Protein AF-A0A2E5FMS6-F1 (afdb_monomer)

Structure (mmCIF, N/CA/C/O backbone):
data_AF-A0A2E5FMS6-F1
#
_entry.id   AF-A0A2E5FMS6-F1
#
loop_
_atom_site.group_PDB
_atom_site.id
_atom_site.type_symbol
_atom_site.label_atom_id
_atom_site.label_alt_id
_atom_site.label_comp_id
_atom_site.label_asym_id
_atom_site.label_entity_id
_atom_site.label_seq_id
_atom_site.pdbx_PDB_ins_code
_atom_site.Cartn_x
_atom_site.Cartn_y
_atom_site.Cartn_z
_atom_site.occupancy
_atom_site.B_iso_or_equiv
_atom_site.auth_seq_id
_atom_site.auth_comp_id
_atom_site.auth_asym_id
_atom_site.auth_atom_id
_atom_site.pdbx_PDB_model_num
ATOM 1 N N . MET A 1 1 ? 21.316 1.449 12.063 1.00 34.31 1 MET A N 1
ATOM 2 C CA . MET A 1 1 ? 20.695 1.389 10.725 1.00 34.31 1 MET A CA 1
ATOM 3 C C . MET A 1 1 ? 19.560 0.379 10.784 1.00 34.31 1 MET A C 1
ATOM 5 O O . MET A 1 1 ? 19.810 -0.757 11.167 1.00 34.31 1 MET A O 1
ATOM 9 N N . GLN A 1 2 ? 18.313 0.799 10.557 1.00 39.47 2 GLN A N 1
ATOM 10 C CA . GLN A 1 2 ? 17.177 -0.127 10.504 1.00 39.47 2 GLN A CA 1
ATOM 11 C C . GLN A 1 2 ? 17.337 -1.018 9.268 1.00 39.47 2 GLN A C 1
ATOM 13 O O . GLN A 1 2 ? 17.576 -0.520 8.173 1.00 39.47 2 GLN A O 1
ATOM 18 N N . ARG A 1 3 ? 17.278 -2.336 9.479 1.00 40.59 3 ARG A N 1
ATOM 19 C CA . ARG A 1 3 ? 17.308 -3.358 8.426 1.00 40.59 3 ARG A CA 1
ATOM 20 C C . ARG A 1 3 ? 16.218 -3.021 7.395 1.00 40.59 3 ARG A C 1
ATOM 22 O O . ARG A 1 3 ? 15.114 -2.697 7.842 1.00 40.59 3 ARG A O 1
ATOM 29 N N . PRO A 1 4 ? 16.489 -3.074 6.077 1.00 50.75 4 PRO A N 1
ATOM 30 C CA . PRO A 1 4 ? 15.442 -2.866 5.084 1.00 50.75 4 PRO A CA 1
ATOM 31 C C . PRO A 1 4 ? 14.314 -3.856 5.383 1.00 50.75 4 PRO A C 1
ATOM 33 O O . PRO A 1 4 ? 14.566 -5.050 5.574 1.00 50.75 4 PRO A O 1
ATOM 36 N N . LEU A 1 5 ? 13.094 -3.341 5.553 1.00 65.62 5 LEU A N 1
ATOM 37 C CA . LEU A 1 5 ? 11.920 -4.188 5.705 1.00 65.62 5 LEU A CA 1
ATOM 38 C C . LEU A 1 5 ? 11.816 -5.033 4.432 1.00 65.62 5 LEU A C 1
ATOM 40 O O . LEU A 1 5 ? 11.671 -4.483 3.351 1.00 65.62 5 LEU A O 1
ATOM 44 N N . ASP A 1 6 ? 11.903 -6.352 4.558 1.00 87.19 6 ASP A N 1
ATOM 45 C CA . ASP A 1 6 ? 11.486 -7.279 3.506 1.00 87.19 6 ASP A CA 1
ATOM 46 C C . ASP A 1 6 ? 10.007 -7.616 3.738 1.00 87.19 6 ASP A C 1
ATOM 48 O O . ASP A 1 6 ? 9.599 -7.870 4.882 1.00 87.19 6 ASP A O 1
ATOM 52 N N . LEU A 1 7 ? 9.200 -7.653 2.674 1.00 91.50 7 LEU A N 1
ATOM 53 C CA . LEU A 1 7 ? 7.775 -7.974 2.742 1.00 91.50 7 LEU A CA 1
ATOM 54 C C . LEU A 1 7 ? 7.528 -9.319 3.440 1.00 91.50 7 LEU A C 1
ATOM 56 O O . LEU A 1 7 ? 6.555 -9.459 4.186 1.00 91.50 7 LEU A O 1
ATOM 60 N N . LYS A 1 8 ? 8.430 -10.298 3.288 1.00 93.38 8 LYS A N 1
ATOM 61 C CA . LYS A 1 8 ? 8.327 -11.585 4.005 1.00 93.38 8 LYS A CA 1
ATOM 62 C C . LYS A 1 8 ? 8.378 -11.407 5.521 1.00 93.38 8 LYS A C 1
ATOM 64 O O . LYS A 1 8 ? 7.599 -12.034 6.236 1.00 93.38 8 LYS A O 1
ATOM 69 N N . THR A 1 9 ? 9.244 -10.520 6.010 1.00 91.81 9 THR A N 1
ATOM 70 C CA . THR A 1 9 ? 9.352 -10.212 7.446 1.00 91.81 9 THR A CA 1
ATOM 71 C C . THR A 1 9 ? 8.091 -9.504 7.939 1.00 91.81 9 THR A C 1
ATOM 73 O O . THR A 1 9 ? 7.586 -9.808 9.018 1.00 91.81 9 THR A O 1
ATOM 76 N N . VAL A 1 10 ? 7.529 -8.601 7.130 1.00 94.44 10 VAL A N 1
ATOM 77 C CA . VAL A 1 10 ? 6.268 -7.918 7.454 1.00 94.44 10 VAL A CA 1
ATOM 78 C C . VAL A 1 10 ? 5.104 -8.906 7.559 1.00 94.44 10 VAL A C 1
ATOM 80 O O . VAL A 1 10 ? 4.328 -8.837 8.513 1.00 94.44 10 VAL A O 1
ATOM 83 N N . LYS A 1 11 ? 4.996 -9.860 6.623 1.00 94.94 11 LYS A N 1
ATOM 84 C CA . LYS A 1 11 ? 3.940 -10.891 6.609 1.00 94.94 11 LYS A CA 1
ATOM 85 C C . LYS A 1 11 ? 3.914 -11.716 7.910 1.00 94.94 11 LYS A C 1
ATOM 87 O O . LYS A 1 11 ? 2.829 -12.086 8.366 1.00 94.94 11 LYS A O 1
ATOM 92 N N . GLN A 1 12 ? 5.074 -11.931 8.535 1.00 95.56 12 GLN A N 1
ATOM 93 C CA . GLN A 1 12 ? 5.240 -12.708 9.772 1.00 95.56 12 GLN A CA 1
ATOM 94 C C . GLN A 1 12 ? 4.894 -11.953 11.067 1.00 95.56 12 GLN A C 1
ATOM 96 O O . GLN A 1 12 ? 4.808 -12.581 12.120 1.00 95.56 12 GLN A O 1
ATOM 101 N N . GLU A 1 13 ? 4.681 -10.634 11.036 1.00 96.31 13 GLU A N 1
ATOM 102 C CA . GLU A 1 13 ? 4.359 -9.861 12.244 1.00 96.31 13 GLU A CA 1
ATOM 103 C C . GLU A 1 13 ? 3.022 -10.326 12.868 1.00 96.31 13 GLU A C 1
ATOM 105 O O . GLU A 1 13 ? 1.984 -10.224 12.218 1.00 96.31 13 GLU A O 1
ATOM 110 N N . PRO A 1 14 ? 2.980 -10.809 14.123 1.00 96.00 14 PRO A N 1
ATOM 111 C CA . PRO A 1 14 ? 1.736 -11.305 14.718 1.00 96.00 14 PRO A CA 1
ATOM 112 C C . PRO A 1 14 ? 0.759 -10.187 15.103 1.00 96.00 14 PRO A C 1
ATOM 114 O O . PRO A 1 14 ? -0.455 -10.387 15.070 1.00 96.00 14 PRO A O 1
ATOM 117 N N . ASN A 1 15 ? 1.247 -8.998 15.472 1.00 97.50 15 ASN A N 1
ATOM 118 C CA . ASN A 1 15 ? 0.368 -7.894 15.835 1.00 97.50 15 ASN A CA 1
ATOM 119 C C . ASN A 1 15 ? -0.197 -7.235 14.572 1.00 97.50 15 ASN A C 1
ATOM 121 O O . ASN A 1 15 ? 0.511 -6.533 13.859 1.00 97.50 15 ASN A O 1
ATOM 125 N N . LEU A 1 16 ? -1.496 -7.403 14.332 1.00 97.88 16 LEU A N 1
ATOM 126 C CA . LEU A 1 16 ? -2.179 -6.918 13.129 1.00 97.88 16 LEU A CA 1
ATOM 127 C C . LEU A 1 16 ? -2.056 -5.400 12.896 1.00 97.88 16 LEU A C 1
ATOM 129 O O . LEU A 1 16 ? -1.834 -4.958 11.771 1.00 97.88 16 LEU A O 1
ATOM 133 N N . GLU A 1 17 ? -2.133 -4.580 13.947 1.00 97.31 17 GLU A N 1
ATOM 134 C CA . GLU A 1 17 ? -1.997 -3.120 13.818 1.00 97.31 17 GLU A CA 1
ATOM 135 C C . GLU A 1 17 ? -0.558 -2.713 13.486 1.00 97.31 17 GLU A C 1
ATOM 137 O O . GLU A 1 17 ? -0.324 -1.769 12.723 1.00 97.31 17 GLU A O 1
ATOM 142 N N . LYS A 1 18 ? 0.417 -3.435 14.046 1.00 97.12 18 LYS A N 1
ATOM 143 C CA . LYS A 1 18 ? 1.834 -3.259 13.732 1.00 97.12 18 LYS A CA 1
ATOM 144 C C . LYS A 1 18 ? 2.148 -3.768 12.327 1.00 97.12 18 LYS A C 1
ATOM 146 O O . LYS A 1 18 ? 2.835 -3.055 11.604 1.00 97.12 18 LYS A O 1
ATOM 151 N N . LYS A 1 19 ? 1.599 -4.917 11.920 1.00 97.94 19 LYS A N 1
ATOM 152 C CA . LYS A 1 19 ? 1.697 -5.477 10.565 1.00 97.94 19 LYS A CA 1
ATOM 153 C C . LYS A 1 19 ? 1.212 -4.464 9.540 1.00 97.94 19 LYS A C 1
ATOM 155 O O . LYS A 1 19 ? 1.953 -4.139 8.622 1.00 97.94 19 LYS A O 1
ATOM 160 N N . ALA A 1 20 ? 0.028 -3.888 9.752 1.00 98.00 20 ALA A N 1
ATOM 161 C CA . ALA A 1 20 ? -0.517 -2.878 8.852 1.00 98.00 20 ALA A CA 1
ATOM 162 C C . ALA A 1 20 ? 0.380 -1.642 8.728 1.00 98.00 20 ALA A C 1
ATOM 164 O O . ALA A 1 20 ? 0.609 -1.139 7.631 1.00 98.00 20 ALA A O 1
ATOM 165 N N . ARG A 1 21 ? 0.930 -1.168 9.850 1.00 97.62 21 ARG A N 1
ATOM 166 C CA . ARG A 1 21 ? 1.873 -0.046 9.844 1.00 97.62 21 ARG A CA 1
ATOM 167 C C . ARG A 1 21 ? 3.151 -0.378 9.068 1.00 97.62 21 ARG A C 1
ATOM 169 O O . ARG A 1 21 ? 3.557 0.417 8.230 1.00 97.62 21 ARG A O 1
ATOM 176 N N . LEU A 1 22 ? 3.770 -1.520 9.360 1.00 97.38 22 LEU A N 1
ATOM 177 C CA . LEU A 1 22 ? 5.014 -1.958 8.724 1.00 97.38 22 LEU A CA 1
ATOM 178 C C . LEU A 1 22 ? 4.830 -2.195 7.220 1.00 97.38 22 LEU A C 1
ATOM 180 O O . LEU A 1 22 ? 5.703 -1.844 6.439 1.00 97.38 22 LEU A O 1
ATOM 184 N N . ALA A 1 23 ? 3.683 -2.734 6.810 1.00 98.00 23 ALA A N 1
ATOM 185 C CA . ALA A 1 23 ? 3.368 -2.959 5.406 1.00 98.00 23 ALA A CA 1
ATOM 186 C C . ALA A 1 23 ? 3.223 -1.647 4.619 1.00 98.00 23 ALA A C 1
ATOM 188 O O . ALA A 1 23 ? 3.730 -1.541 3.509 1.00 98.00 23 ALA A O 1
ATOM 189 N N . LEU A 1 24 ? 2.618 -0.613 5.210 1.00 98.00 24 LEU A N 1
ATOM 190 C CA . LEU A 1 24 ? 2.557 0.712 4.581 1.00 98.00 24 LEU A CA 1
ATOM 191 C C . LEU A 1 24 ? 3.918 1.419 4.562 1.00 98.00 24 LEU A C 1
ATOM 193 O O . LEU A 1 24 ? 4.224 2.115 3.600 1.00 98.00 24 LEU A O 1
ATOM 197 N N . GLU A 1 25 ? 4.744 1.232 5.594 1.00 96.50 25 GLU A N 1
ATOM 198 C CA . GLU A 1 25 ? 6.126 1.734 5.605 1.00 96.50 25 GLU A CA 1
ATOM 199 C C . GLU A 1 25 ? 6.967 1.072 4.504 1.00 96.50 25 GLU A C 1
ATOM 201 O O . GLU A 1 25 ? 7.663 1.775 3.777 1.00 96.50 25 GLU A O 1
ATOM 206 N N . PHE A 1 26 ? 6.842 -0.249 4.324 1.00 96.81 26 PHE A N 1
ATOM 207 C CA . PHE A 1 26 ? 7.436 -0.964 3.193 1.00 96.81 26 PHE A CA 1
ATOM 208 C C . PHE A 1 26 ? 6.950 -0.390 1.860 1.00 96.81 26 PHE A C 1
ATOM 210 O O . PHE A 1 26 ? 7.771 -0.007 1.036 1.00 96.81 26 PHE A O 1
ATOM 217 N N . ALA A 1 27 ? 5.632 -0.249 1.685 1.00 97.50 27 ALA A N 1
ATOM 21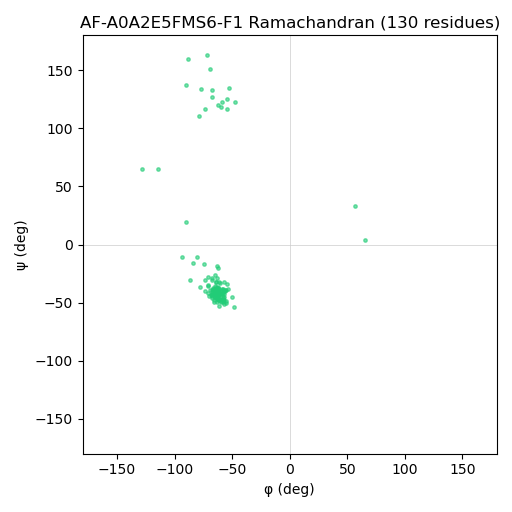8 C CA . ALA A 1 27 ? 5.051 0.236 0.438 1.00 97.50 27 ALA A CA 1
ATOM 219 C C . ALA A 1 27 ? 5.592 1.616 0.021 1.00 97.50 27 ALA A C 1
ATOM 221 O O . ALA A 1 27 ? 5.882 1.827 -1.153 1.00 97.50 27 ALA A O 1
ATOM 222 N N . HIS A 1 28 ? 5.779 2.541 0.969 1.00 96.44 28 HIS A N 1
ATOM 223 C CA . HIS A 1 28 ? 6.380 3.846 0.679 1.00 96.44 28 HIS A CA 1
ATOM 224 C C . HIS A 1 28 ? 7.833 3.731 0.190 1.00 96.44 28 HIS A C 1
ATOM 226 O O . HIS A 1 28 ? 8.179 4.357 -0.807 1.00 96.44 28 HIS A O 1
ATOM 232 N N . ILE A 1 29 ? 8.657 2.901 0.839 1.00 95.25 29 ILE A N 1
ATOM 233 C CA . ILE A 1 29 ? 10.060 2.669 0.442 1.00 95.25 29 ILE A CA 1
ATOM 234 C C . ILE A 1 29 ? 10.139 2.007 -0.944 1.00 95.25 29 ILE A C 1
ATOM 236 O O . ILE A 1 29 ? 11.027 2.313 -1.743 1.00 95.25 29 ILE A O 1
ATOM 240 N N . SER A 1 30 ? 9.198 1.112 -1.252 1.00 95.81 30 SER A N 1
ATOM 241 C CA . SER A 1 30 ? 9.133 0.436 -2.547 1.00 95.81 30 SER A CA 1
ATOM 242 C C . SER A 1 30 ? 8.879 1.402 -3.704 1.00 95.81 30 SER A C 1
ATOM 244 O O . SER A 1 30 ? 9.391 1.162 -4.790 1.00 95.81 30 SER A O 1
ATOM 246 N N . VAL A 1 31 ? 8.138 2.501 -3.510 1.00 95.50 31 VAL A N 1
ATOM 247 C CA . VAL A 1 31 ? 7.936 3.487 -4.590 1.00 95.50 31 VAL A CA 1
ATOM 248 C C . VAL A 1 31 ? 9.248 4.177 -4.959 1.00 95.50 31 VAL A C 1
ATOM 250 O O . VAL A 1 31 ? 9.541 4.313 -6.145 1.00 95.50 31 VAL A O 1
ATOM 253 N N . ASP A 1 32 ? 10.059 4.543 -3.965 1.00 93.75 32 ASP A N 1
ATOM 254 C CA . ASP A 1 32 ? 11.380 5.137 -4.201 1.00 93.75 32 ASP A CA 1
ATOM 255 C C . ASP A 1 32 ? 12.311 4.122 -4.892 1.00 93.75 32 ASP A C 1
ATOM 257 O O . ASP A 1 32 ? 12.960 4.436 -5.885 1.00 93.75 32 ASP A O 1
ATOM 261 N N . SER A 1 33 ? 12.282 2.859 -4.452 1.00 94.38 33 SER A N 1
ATOM 262 C CA . SER A 1 33 ? 13.071 1.779 -5.072 1.00 94.38 33 SER A CA 1
ATOM 263 C C . SER A 1 33 ? 12.636 1.477 -6.514 1.00 94.38 33 SER A C 1
ATOM 265 O O . SER A 1 33 ? 13.464 1.161 -7.369 1.00 94.38 33 SER A O 1
ATOM 267 N N . ALA A 1 34 ? 11.336 1.572 -6.807 1.00 95.19 34 ALA A N 1
ATOM 268 C CA . ALA A 1 34 ? 10.816 1.419 -8.159 1.00 95.19 34 ALA A CA 1
ATOM 269 C C . ALA A 1 34 ? 11.266 2.577 -9.056 1.00 95.19 34 ALA A C 1
ATOM 271 O O . ALA A 1 34 ? 11.681 2.337 -10.188 1.00 95.19 34 ALA A O 1
ATOM 272 N N . LEU A 1 35 ? 11.228 3.816 -8.549 1.00 93.38 35 LEU A N 1
ATOM 273 C CA . LEU A 1 35 ? 11.734 4.986 -9.266 1.00 93.38 35 LEU A CA 1
ATOM 274 C C . LEU A 1 35 ? 13.207 4.800 -9.650 1.00 93.38 35 LEU A C 1
ATOM 276 O O . LEU A 1 35 ? 13.548 4.988 -10.818 1.00 93.38 35 LEU A O 1
ATOM 280 N N . ASP A 1 36 ? 14.047 4.367 -8.708 1.00 94.31 36 ASP A N 1
ATOM 281 C CA . ASP A 1 36 ? 15.459 4.076 -8.972 1.00 94.31 36 ASP A CA 1
ATOM 282 C C . ASP A 1 36 ? 15.615 3.000 -10.059 1.00 94.31 36 ASP A C 1
ATOM 284 O O . ASP A 1 36 ? 16.438 3.136 -10.965 1.00 94.31 36 ASP A O 1
ATOM 288 N N . ALA A 1 37 ? 14.809 1.936 -10.026 1.00 94.94 37 ALA A N 1
ATOM 289 C CA . ALA A 1 37 ? 14.857 0.886 -11.043 1.00 94.94 37 ALA A CA 1
ATOM 290 C C . ALA A 1 37 ? 14.512 1.411 -12.450 1.00 94.94 37 ALA A C 1
ATOM 292 O O . ALA A 1 37 ? 15.234 1.110 -13.404 1.00 94.94 37 ALA A O 1
ATOM 293 N N . TYR A 1 38 ? 13.471 2.240 -12.580 1.00 92.81 38 TYR A N 1
ATOM 294 C CA . TYR A 1 38 ? 13.117 2.872 -13.857 1.00 92.81 38 TYR A CA 1
ATOM 295 C C . TYR A 1 38 ? 14.215 3.823 -14.354 1.00 92.81 38 TYR A C 1
ATOM 297 O O . TYR A 1 38 ? 14.574 3.783 -15.529 1.00 92.81 38 TYR A O 1
ATOM 305 N N . GLN A 1 39 ? 14.818 4.623 -13.467 1.00 92.12 39 GLN A N 1
ATOM 306 C CA . GLN A 1 39 ? 15.926 5.522 -13.824 1.00 92.12 39 GLN A CA 1
ATOM 307 C C . GLN A 1 39 ? 17.177 4.773 -14.304 1.00 92.12 39 GLN A C 1
ATOM 309 O O . GLN A 1 39 ? 17.930 5.287 -15.130 1.00 92.12 39 GLN A O 1
ATOM 314 N N . ASN A 1 40 ? 17.382 3.544 -13.831 1.00 93.62 40 ASN A N 1
ATOM 315 C CA . ASN A 1 40 ? 18.494 2.682 -14.226 1.00 93.62 40 ASN A CA 1
ATOM 316 C C . ASN A 1 40 ? 18.180 1.786 -15.443 1.00 93.62 40 ASN A C 1
ATOM 318 O O . ASN A 1 40 ? 18.878 0.797 -15.658 1.00 93.62 40 ASN A O 1
ATOM 322 N N . ASN A 1 41 ? 17.157 2.117 -16.245 1.00 92.50 41 ASN A N 1
ATOM 323 C CA . ASN A 1 41 ? 16.705 1.339 -17.410 1.00 92.50 41 ASN A CA 1
ATOM 324 C C . ASN A 1 41 ? 16.335 -0.123 -17.082 1.00 92.50 41 ASN A C 1
ATOM 326 O O . ASN A 1 41 ? 16.499 -1.009 -17.920 1.00 92.50 41 ASN A O 1
ATOM 330 N N . ASN A 1 42 ? 15.806 -0.377 -15.879 1.00 94.31 42 ASN A N 1
ATOM 331 C CA . ASN A 1 42 ? 15.338 -1.696 -15.441 1.00 94.31 42 ASN A CA 1
ATOM 332 C C . ASN A 1 42 ? 13.812 -1.705 -15.207 1.00 94.31 42 ASN A C 1
ATOM 334 O O . ASN A 1 42 ? 13.365 -1.895 -14.068 1.00 94.31 42 ASN A O 1
ATOM 338 N N . PRO A 1 43 ? 12.984 -1.504 -16.250 1.00 91.81 43 PRO A N 1
ATOM 339 C CA . PRO A 1 43 ? 11.540 -1.335 -16.089 1.00 91.81 43 PRO A CA 1
ATOM 340 C C . PRO A 1 43 ? 10.835 -2.579 -15.536 1.00 91.81 43 PRO A C 1
ATOM 342 O O . PRO A 1 43 ? 9.896 -2.445 -14.756 1.00 91.81 43 PRO A O 1
ATOM 345 N N . GLN A 1 44 ? 11.315 -3.784 -15.856 1.00 93.19 44 GLN A N 1
ATOM 346 C CA . GLN A 1 44 ? 10.772 -5.040 -15.324 1.00 93.19 44 GLN A CA 1
ATOM 347 C C . GLN A 1 44 ? 10.991 -5.149 -13.810 1.00 93.19 44 GLN A C 1
ATOM 349 O O . GLN A 1 44 ? 10.114 -5.608 -13.079 1.00 93.19 44 GLN A O 1
ATOM 354 N N . THR A 1 45 ? 12.150 -4.694 -13.327 1.00 95.00 45 THR A N 1
ATOM 355 C CA . THR A 1 45 ? 12.446 -4.628 -11.891 1.00 95.00 45 THR A CA 1
ATOM 356 C C . THR A 1 45 ? 11.558 -3.592 -11.210 1.00 95.00 45 THR A C 1
ATOM 358 O O . THR A 1 45 ? 10.986 -3.881 -10.162 1.00 95.00 45 THR A O 1
ATOM 361 N N . GLY A 1 46 ? 11.397 -2.409 -11.816 1.00 95.00 46 GLY A N 1
ATOM 362 C CA . GLY A 1 46 ? 10.501 -1.368 -11.307 1.00 95.00 46 GLY A CA 1
ATOM 363 C C . GLY A 1 46 ? 9.058 -1.856 -11.185 1.00 95.00 46 GLY A C 1
ATOM 364 O O . GLY A 1 46 ? 8.435 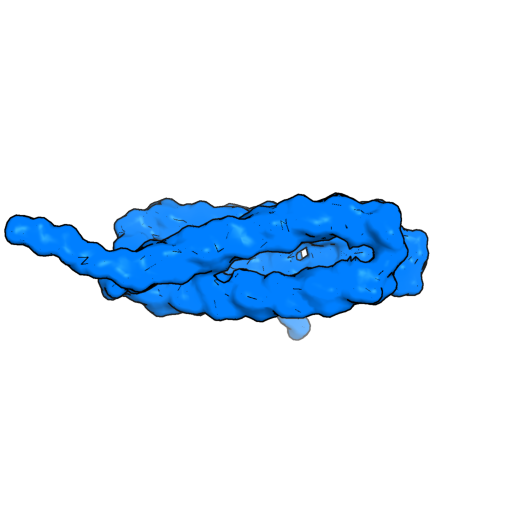-1.691 -10.137 1.00 95.00 46 GLY A O 1
ATOM 365 N N . GLU A 1 47 ? 8.553 -2.541 -12.211 1.00 95.06 47 GLU A N 1
ATOM 366 C CA . GLU A 1 47 ? 7.217 -3.138 -12.197 1.00 95.06 47 GLU A CA 1
ATOM 367 C C . GLU A 1 47 ? 7.078 -4.203 -11.100 1.00 95.06 47 GLU A C 1
ATOM 369 O O . GLU A 1 47 ? 6.125 -4.154 -10.322 1.00 95.06 47 GLU A O 1
ATOM 374 N N . GLY A 1 48 ? 8.048 -5.116 -10.970 1.00 95.81 48 GLY A N 1
ATOM 375 C CA . GLY A 1 48 ? 8.050 -6.134 -9.913 1.00 95.81 48 GLY A CA 1
ATOM 376 C C . GLY A 1 48 ? 8.017 -5.535 -8.503 1.00 95.81 48 GLY A C 1
ATOM 377 O O . GLY A 1 48 ? 7.241 -5.979 -7.656 1.00 95.81 48 GLY A O 1
ATOM 378 N N . ILE A 1 49 ? 8.783 -4.466 -8.264 1.00 96.56 49 ILE A N 1
ATOM 379 C CA . ILE A 1 49 ? 8.772 -3.740 -6.985 1.00 96.56 49 ILE A CA 1
ATOM 380 C C . ILE A 1 49 ? 7.399 -3.105 -6.723 1.00 96.56 49 ILE A C 1
ATOM 382 O O . ILE A 1 49 ? 6.902 -3.145 -5.596 1.00 96.56 49 ILE A O 1
ATOM 386 N N . LEU A 1 50 ? 6.755 -2.532 -7.745 1.00 96.81 50 LEU A N 1
ATOM 387 C CA . LEU A 1 50 ? 5.418 -1.950 -7.603 1.00 96.81 50 LEU A CA 1
ATOM 388 C C . LEU A 1 50 ? 4.337 -3.009 -7.337 1.00 96.81 50 LEU A C 1
ATOM 390 O O . LEU A 1 50 ? 3.362 -2.720 -6.638 1.00 96.81 50 LEU A O 1
ATOM 394 N N . VAL A 1 51 ? 4.508 -4.233 -7.840 1.00 97.19 51 VAL A N 1
ATOM 395 C CA . VAL A 1 51 ? 3.639 -5.368 -7.495 1.00 97.19 51 VAL A CA 1
ATOM 396 C C . VAL A 1 51 ? 3.796 -5.736 -6.017 1.00 97.19 51 VAL A C 1
ATOM 398 O O . VAL A 1 51 ? 2.793 -5.826 -5.309 1.00 97.19 51 VAL A O 1
ATOM 401 N N . GLU A 1 52 ? 5.024 -5.858 -5.508 1.00 96.69 52 GLU A N 1
ATOM 402 C CA . GLU A 1 52 ? 5.257 -6.116 -4.076 1.00 96.69 52 GLU A CA 1
ATOM 403 C C . GLU A 1 52 ? 4.740 -4.978 -3.183 1.00 96.69 52 GLU A C 1
ATOM 405 O O . GLU A 1 52 ? 4.184 -5.212 -2.106 1.00 96.69 52 GLU A O 1
ATOM 410 N N . MET A 1 53 ? 4.877 -3.732 -3.638 1.00 97.75 53 MET A N 1
ATOM 411 C CA . MET A 1 53 ? 4.300 -2.563 -2.977 1.00 97.75 53 MET A CA 1
ATOM 412 C C . MET A 1 53 ? 2.780 -2.703 -2.850 1.00 97.75 53 MET A C 1
ATOM 414 O O . MET A 1 53 ? 2.228 -2.500 -1.765 1.00 97.75 53 MET A O 1
ATOM 418 N N . LEU A 1 54 ? 2.103 -3.098 -3.933 1.00 98.44 54 LEU A N 1
ATOM 419 C CA . LEU A 1 54 ? 0.662 -3.318 -3.919 1.00 98.44 54 LEU A CA 1
ATOM 420 C C . LEU A 1 54 ? 0.271 -4.441 -2.950 1.00 98.44 54 LEU A C 1
ATOM 422 O O . LEU A 1 54 ? -0.658 -4.258 -2.159 1.00 98.44 54 LEU A O 1
ATOM 426 N N . GLU A 1 55 ? 0.999 -5.561 -2.952 1.00 98.25 55 GLU A N 1
ATOM 427 C CA . GLU A 1 55 ? 0.784 -6.646 -1.987 1.00 98.25 55 GLU A CA 1
ATOM 428 C C . GLU A 1 55 ? 0.879 -6.150 -0.539 1.00 98.25 55 GLU A C 1
ATOM 430 O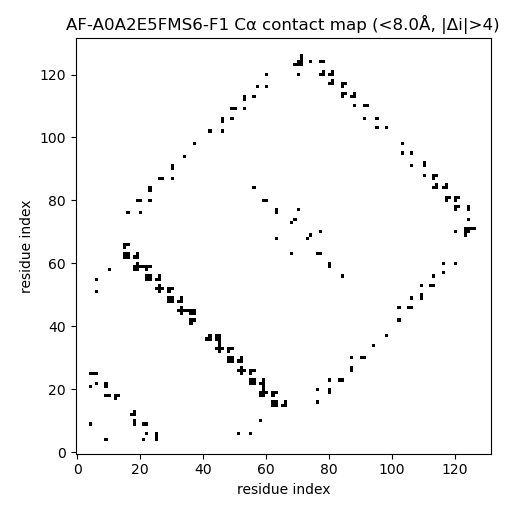 O . GLU A 1 55 ? 0.105 -6.570 0.324 1.00 98.25 55 GLU A O 1
ATOM 435 N N . ALA A 1 56 ? 1.811 -5.242 -0.250 1.00 98.31 56 ALA A N 1
ATOM 436 C CA . ALA A 1 56 ? 1.965 -4.670 1.079 1.00 98.31 56 ALA A CA 1
ATOM 437 C C . ALA A 1 56 ? 0.790 -3.751 1.459 1.00 98.31 56 ALA A C 1
ATOM 439 O O . ALA A 1 56 ? 0.301 -3.801 2.591 1.00 98.31 56 ALA A O 1
ATOM 440 N N . VAL A 1 57 ? 0.274 -2.953 0.521 1.00 98.69 57 VAL A N 1
ATOM 441 C CA . VAL A 1 57 ? -0.935 -2.142 0.752 1.00 98.69 57 VAL A CA 1
ATOM 442 C C . VAL A 1 57 ? -2.147 -3.037 1.037 1.00 98.69 57 VAL A C 1
ATOM 444 O O . VAL A 1 57 ? -2.904 -2.777 1.979 1.00 98.69 57 VAL A O 1
ATOM 447 N N . GLU A 1 58 ? -2.318 -4.120 0.277 1.00 98.62 58 GLU A N 1
ATOM 448 C CA . GLU A 1 58 ? -3.387 -5.096 0.506 1.00 98.62 58 GLU A CA 1
ATOM 449 C C . GLU A 1 58 ? -3.235 -5.813 1.850 1.00 98.62 58 GLU A C 1
ATOM 451 O O . GLU A 1 58 ? -4.207 -5.925 2.602 1.00 98.62 58 GLU A O 1
ATOM 456 N N . LEU A 1 59 ? -2.012 -6.222 2.200 1.00 98.56 59 LEU A N 1
ATOM 457 C CA . LEU A 1 59 ? -1.687 -6.803 3.500 1.00 98.56 59 LEU A CA 1
ATOM 458 C C . LEU A 1 59 ? -2.067 -5.856 4.640 1.00 98.56 59 LEU A C 1
ATOM 460 O O . LEU 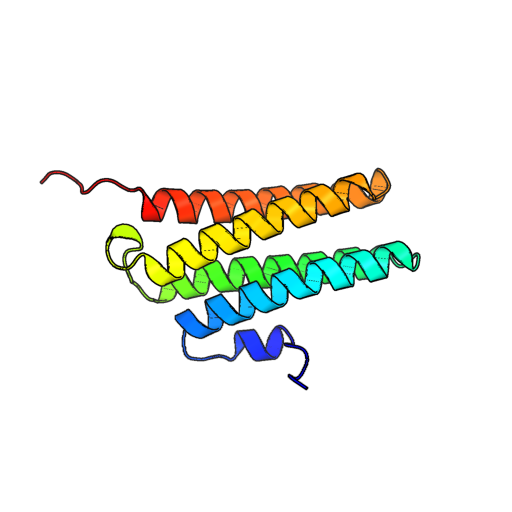A 1 59 ? -2.634 -6.297 5.640 1.00 98.56 59 LEU A O 1
ATOM 464 N N . ALA A 1 60 ? -1.787 -4.560 4.496 1.00 98.50 60 ALA A N 1
ATOM 465 C CA . ALA A 1 60 ? -2.125 -3.577 5.512 1.00 98.50 60 ALA A CA 1
ATOM 466 C C . ALA A 1 60 ? -3.633 -3.444 5.715 1.00 98.50 60 ALA A C 1
ATOM 468 O O . ALA A 1 60 ? -4.115 -3.438 6.850 1.00 98.50 60 ALA A O 1
ATOM 469 N N . HIS A 1 61 ? -4.378 -3.356 4.616 1.00 98.50 61 HIS A N 1
ATOM 470 C CA . HIS A 1 61 ? -5.829 -3.270 4.656 1.00 98.50 61 HIS A CA 1
ATOM 471 C C . HIS A 1 61 ? -6.448 -4.530 5.278 1.00 98.50 61 HIS A C 1
ATOM 473 O O . HIS A 1 61 ? -7.259 -4.420 6.199 1.00 98.50 61 HIS A O 1
ATOM 479 N N . ASN A 1 62 ? -6.014 -5.717 4.851 1.00 98.38 62 ASN A N 1
ATOM 480 C CA . ASN A 1 62 ? -6.519 -6.988 5.370 1.00 98.38 62 ASN A CA 1
ATOM 481 C C . ASN A 1 62 ? -6.191 -7.166 6.856 1.00 98.38 62 ASN A C 1
ATOM 483 O O . ASN A 1 62 ? -7.085 -7.482 7.636 1.00 98.38 62 ASN A O 1
ATOM 487 N N . ALA A 1 63 ? -4.965 -6.845 7.281 1.00 98.12 63 ALA A N 1
ATOM 488 C CA . ALA A 1 63 ? -4.582 -6.907 8.689 1.00 98.12 63 ALA A CA 1
ATOM 489 C C . ALA A 1 63 ? -5.475 -6.015 9.568 1.00 98.12 63 ALA A C 1
ATOM 491 O O . ALA A 1 63 ? -5.851 -6.412 10.668 1.00 98.12 63 ALA A O 1
ATOM 492 N N . LEU A 1 64 ? -5.863 -4.827 9.086 1.00 98.00 64 LEU A N 1
ATOM 493 C CA . LEU A 1 64 ? -6.796 -3.959 9.808 1.00 98.00 64 LEU A CA 1
ATOM 494 C C . LEU A 1 64 ? -8.205 -4.550 9.894 1.00 98.00 64 LEU A C 1
ATOM 496 O O . LEU A 1 64 ? -8.820 -4.465 10.957 1.00 98.00 64 LEU A O 1
ATOM 500 N N . LEU A 1 65 ? -8.709 -5.165 8.823 1.00 96.69 65 LEU A N 1
ATOM 501 C CA . LEU A 1 65 ? -10.006 -5.848 8.840 1.00 96.69 65 LEU A CA 1
ATOM 502 C C . LEU A 1 65 ? -10.006 -7.043 9.803 1.00 96.69 65 LEU A C 1
ATOM 504 O O . LEU A 1 65 ? -10.937 -7.194 10.595 1.00 96.69 65 LEU A O 1
ATOM 508 N N . GLU A 1 66 ? -8.932 -7.831 9.804 1.00 97.69 66 GLU A N 1
ATOM 509 C CA . GLU A 1 66 ? -8.743 -8.989 10.686 1.00 97.69 66 GLU A CA 1
ATOM 510 C C . GLU A 1 66 ? -8.706 -8.615 12.174 1.00 97.69 66 GLU A C 1
ATOM 512 O O . GLU A 1 66 ? -8.988 -9.455 13.025 1.00 97.69 66 GLU A O 1
ATOM 517 N N . THR A 1 67 ? -8.438 -7.348 12.525 1.00 96.50 67 THR A N 1
ATOM 518 C CA . THR A 1 67 ? -8.546 -6.908 13.928 1.00 96.50 67 THR A CA 1
ATOM 519 C C . THR A 1 67 ? -9.969 -7.012 14.483 1.00 96.50 67 THR A C 1
ATOM 521 O O . THR A 1 67 ? -10.152 -6.916 15.699 1.00 96.50 67 THR A O 1
ATOM 524 N N . GLY A 1 68 ? -10.986 -7.094 13.615 1.00 94.56 68 GLY A N 1
ATOM 525 C CA . GLY A 1 68 ? -12.402 -7.032 13.986 1.00 94.56 68 GLY A CA 1
ATOM 526 C C . GLY A 1 68 ? -12.836 -5.676 14.558 1.00 94.56 68 GLY A C 1
ATOM 527 O O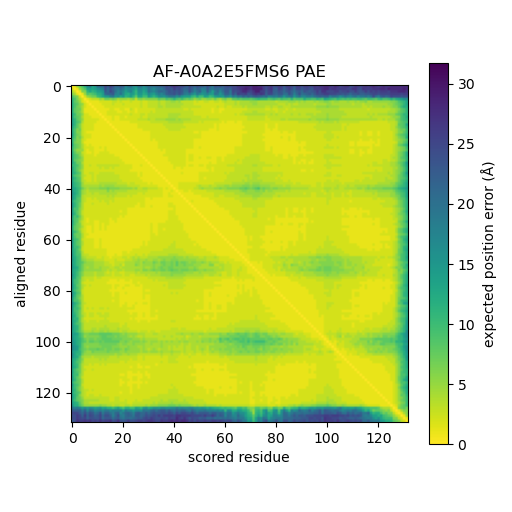 . GLY A 1 68 ? -13.977 -5.514 14.998 1.00 94.56 68 GLY A O 1
ATOM 528 N N . LYS A 1 69 ? -11.945 -4.675 14.585 1.00 93.62 69 LYS A N 1
ATOM 529 C CA . LYS A 1 69 ? -12.247 -3.344 15.114 1.00 93.62 69 LYS A CA 1
ATOM 530 C C . LYS A 1 69 ? -13.063 -2.560 14.094 1.00 93.62 69 LYS A C 1
ATOM 532 O O . LYS A 1 69 ? -12.707 -2.452 12.927 1.00 93.62 69 LYS A O 1
ATOM 537 N N . LEU A 1 70 ? -14.128 -1.918 14.564 1.00 91.56 70 LEU A N 1
ATOM 538 C CA . LEU A 1 70 ? -14.895 -0.984 13.743 1.00 91.56 70 LEU A C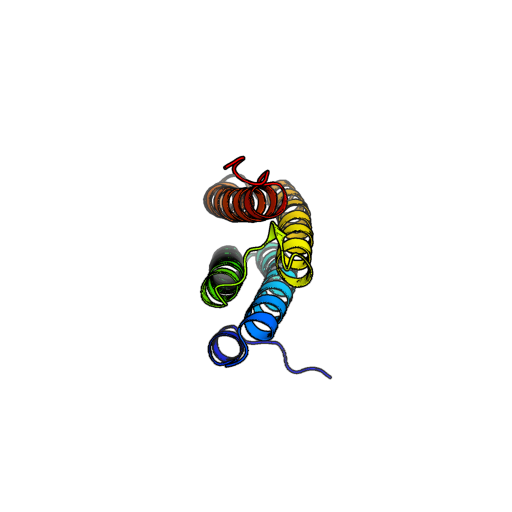A 1
ATOM 539 C C . LEU A 1 70 ? -14.101 0.313 13.559 1.00 91.56 70 LEU A C 1
ATOM 541 O O . LEU A 1 70 ? -13.886 1.037 14.539 1.00 91.56 70 LEU A O 1
ATOM 545 N N . ALA A 1 71 ? -13.723 0.629 12.318 1.00 93.00 71 ALA A N 1
ATOM 546 C CA . ALA A 1 71 ? -12.932 1.811 11.964 1.00 93.00 71 ALA A CA 1
ATOM 547 C C . ALA A 1 71 ? -13.513 3.102 12.557 1.00 93.00 71 ALA A C 1
ATOM 549 O O . ALA A 1 71 ? -12.805 3.859 13.211 1.00 93.00 71 ALA A O 1
ATOM 550 N N . ARG A 1 72 ? -14.830 3.297 12.464 1.00 91.25 72 ARG A N 1
ATOM 551 C CA . ARG A 1 72 ? -15.534 4.428 13.083 1.00 91.25 72 ARG A CA 1
ATOM 552 C C . ARG A 1 72 ? -15.320 4.543 14.606 1.00 91.25 72 ARG A C 1
ATOM 554 O O . ARG A 1 72 ? -15.216 5.647 15.130 1.00 91.25 72 ARG A O 1
ATOM 561 N N . ARG A 1 73 ? -15.289 3.425 15.346 1.00 92.25 73 ARG A N 1
ATOM 562 C CA . ARG A 1 73 ? -15.137 3.423 16.821 1.00 92.25 73 ARG A CA 1
ATOM 563 C C . ARG A 1 73 ? -13.676 3.457 17.266 1.00 92.25 73 ARG A C 1
ATOM 565 O O . ARG A 1 73 ? -13.375 3.972 18.340 1.00 92.25 73 ARG A O 1
ATOM 572 N N . ARG A 1 74 ? -12.771 2.880 16.472 1.00 93.50 74 ARG A N 1
ATOM 573 C CA . ARG A 1 74 ? -11.327 2.803 16.741 1.00 93.50 74 ARG A CA 1
ATOM 574 C C . ARG A 1 74 ? -10.537 3.321 15.526 1.00 93.50 74 ARG A C 1
ATOM 576 O O . ARG A 1 74 ? -9.794 2.560 14.911 1.00 93.50 74 ARG A O 1
ATOM 583 N N . PRO A 1 75 ? -10.652 4.618 15.184 1.00 94.19 75 PRO A N 1
ATOM 584 C CA . PRO A 1 75 ? -10.194 5.131 13.894 1.00 94.19 75 PRO A CA 1
ATOM 585 C C . PRO A 1 75 ? -8.684 5.266 13.772 1.00 94.19 75 PRO A C 1
ATOM 587 O O . PRO A 1 75 ? -8.198 5.382 12.660 1.00 94.19 75 PRO A O 1
ATOM 590 N N . LYS A 1 76 ? -7.921 5.256 14.871 1.00 96.62 76 LYS A N 1
ATOM 591 C CA . LYS A 1 76 ? -6.487 5.597 14.869 1.00 96.62 76 LYS A CA 1
ATOM 592 C C . LYS A 1 76 ? -5.688 4.887 13.765 1.00 96.62 76 LYS A C 1
ATOM 594 O O . LYS A 1 76 ? -5.002 5.549 12.990 1.00 96.62 76 LYS A O 1
ATOM 599 N N . HIS A 1 77 ? -5.777 3.560 13.691 1.00 97.44 77 HIS A N 1
ATOM 600 C CA . HIS A 1 77 ? -4.993 2.769 12.737 1.00 97.44 77 HIS A CA 1
ATOM 601 C C . HIS A 1 77 ? -5.573 2.817 11.317 1.00 97.44 77 HIS A C 1
ATOM 603 O O . HIS A 1 77 ? -4.815 2.954 10.363 1.00 97.44 77 HIS A O 1
ATOM 609 N N . PHE A 1 78 ? -6.902 2.832 11.183 1.00 97.94 78 PHE A N 1
ATOM 610 C CA . PHE A 1 78 ? -7.587 2.989 9.895 1.00 97.94 78 PHE A CA 1
ATOM 611 C C . PHE A 1 78 ? -7.327 4.356 9.262 1.00 97.94 78 PHE A C 1
ATOM 613 O O . PHE A 1 78 ? -6.993 4.441 8.087 1.00 97.94 78 PHE A O 1
ATOM 620 N N . LYS A 1 79 ? -7.414 5.434 10.046 1.00 97.69 79 LYS A N 1
ATOM 621 C CA . LYS A 1 79 ? -7.142 6.800 9.594 1.00 97.69 79 LYS A CA 1
ATOM 622 C C . LYS A 1 79 ? -5.677 6.982 9.234 1.00 97.69 79 LYS A C 1
ATOM 624 O O . LYS A 1 79 ? -5.377 7.633 8.242 1.00 97.69 79 LYS A O 1
ATOM 629 N N . ARG A 1 80 ? -4.759 6.376 9.996 1.00 98.00 80 ARG A N 1
ATOM 630 C CA . ARG A 1 80 ? -3.346 6.344 9.607 1.00 98.00 80 ARG A CA 1
ATOM 631 C C . ARG A 1 80 ? -3.171 5.641 8.261 1.00 98.00 80 ARG A C 1
ATOM 633 O O . ARG A 1 80 ? -2.496 6.194 7.404 1.00 98.00 80 ARG A O 1
ATOM 640 N N . ALA A 1 81 ? -3.789 4.478 8.061 1.00 98.19 81 ALA A N 1
ATOM 641 C CA . ALA A 1 81 ? -3.714 3.762 6.790 1.00 98.19 81 ALA A CA 1
ATOM 642 C C . ALA A 1 81 ? -4.319 4.550 5.620 1.00 98.19 81 ALA A C 1
ATOM 644 O O . ALA A 1 81 ? -3.723 4.596 4.549 1.00 98.19 81 ALA A O 1
ATOM 645 N N . GLU A 1 82 ? -5.445 5.233 5.830 1.00 98.44 82 GLU A N 1
ATOM 646 C CA . GLU A 1 82 ? -6.050 6.123 4.833 1.00 98.44 82 GLU A CA 1
ATOM 647 C C . GLU A 1 82 ? -5.083 7.253 4.445 1.00 98.44 82 GLU A C 1
ATOM 649 O O . GLU A 1 82 ? -4.789 7.441 3.271 1.00 98.44 82 GLU A O 1
ATOM 654 N N . ILE A 1 83 ? -4.478 7.939 5.417 1.00 98.50 83 ILE A N 1
ATOM 655 C CA . ILE A 1 83 ? -3.510 9.010 5.130 1.00 98.50 83 ILE A CA 1
ATOM 656 C C . ILE A 1 83 ? -2.284 8.481 4.369 1.00 98.50 83 ILE A C 1
ATOM 658 O O . ILE A 1 83 ? -1.806 9.136 3.446 1.00 98.50 83 ILE A O 1
ATOM 662 N N . GLN A 1 84 ? -1.747 7.321 4.758 1.00 98.25 84 GLN A N 1
ATOM 663 C CA . GLN A 1 84 ? -0.574 6.732 4.098 1.00 98.25 84 GLN A CA 1
ATOM 664 C C . GLN A 1 84 ? -0.896 6.288 2.666 1.00 98.25 84 GLN A C 1
ATOM 666 O O . GLN A 1 84 ? -0.172 6.643 1.746 1.00 98.25 84 GLN A O 1
ATOM 671 N N . THR A 1 85 ? -2.022 5.601 2.452 1.00 98.19 85 THR A N 1
ATOM 672 C CA . THR A 1 85 ? -2.458 5.188 1.105 1.00 98.19 85 THR A CA 1
ATOM 673 C C .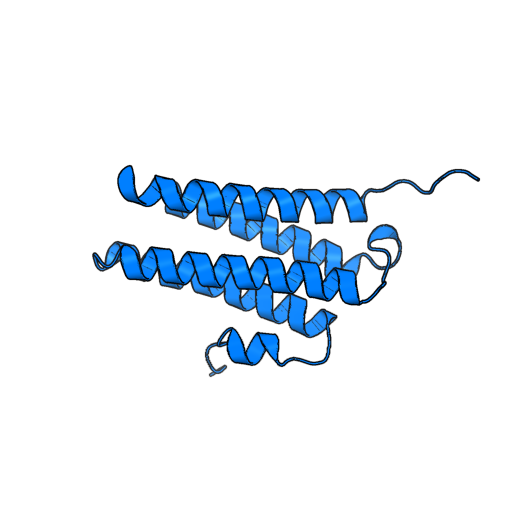 THR A 1 85 ? -2.727 6.384 0.193 1.00 98.19 85 THR A C 1
ATOM 675 O O . THR A 1 85 ? -2.350 6.344 -0.974 1.00 98.19 85 THR A O 1
ATOM 678 N N . ARG A 1 86 ? -3.273 7.489 0.718 1.00 98.44 86 ARG A N 1
ATOM 679 C CA . ARG A 1 86 ? -3.412 8.740 -0.039 1.00 98.44 86 ARG A CA 1
ATOM 680 C C . ARG A 1 86 ? -2.060 9.321 -0.463 1.00 98.44 86 ARG A C 1
ATOM 682 O O . ARG A 1 86 ? -1.898 9.691 -1.618 1.00 98.44 86 ARG A O 1
ATOM 689 N N . ARG A 1 87 ? -1.081 9.377 0.446 1.00 98.25 87 ARG A N 1
ATOM 690 C CA . ARG A 1 87 ? 0.284 9.831 0.112 1.00 98.25 87 ARG A CA 1
ATOM 691 C C . ARG A 1 87 ? 0.942 8.930 -0.932 1.00 98.25 87 ARG A C 1
ATOM 693 O O . ARG A 1 87 ? 1.609 9.420 -1.831 1.00 98.25 87 ARG A O 1
ATOM 700 N N . LEU A 1 88 ? 0.716 7.622 -0.834 1.00 97.69 88 LEU A N 1
ATOM 701 C CA . LEU A 1 88 ? 1.167 6.641 -1.821 1.00 97.69 88 LEU A CA 1
ATOM 702 C C . LEU A 1 88 ? 0.588 6.932 -3.209 1.00 97.69 88 LEU A C 1
ATOM 704 O O . LEU A 1 88 ? 1.325 6.901 -4.186 1.00 97.69 88 LEU A O 1
ATOM 708 N N . LEU A 1 89 ? -0.698 7.280 -3.306 1.00 98.31 89 LEU A N 1
ATOM 709 C CA . LEU A 1 89 ? -1.313 7.683 -4.577 1.00 98.31 89 LEU A CA 1
ATOM 710 C C . LEU A 1 89 ? -0.651 8.927 -5.175 1.00 98.31 89 LEU A C 1
ATOM 712 O O . LEU A 1 89 ? -0.400 8.952 -6.375 1.00 98.31 89 LEU A O 1
ATOM 716 N N . GLU A 1 90 ? -0.328 9.927 -4.352 1.00 97.69 90 GLU A N 1
ATOM 717 C CA . GLU A 1 90 ? 0.384 11.134 -4.798 1.00 97.69 90 GLU A CA 1
ATOM 718 C C . GLU A 1 90 ? 1.784 10.791 -5.348 1.00 97.69 90 GLU A C 1
ATOM 720 O O . GLU A 1 90 ? 2.191 11.311 -6.390 1.00 97.69 90 GLU A O 1
ATOM 725 N N . GLN A 1 91 ? 2.504 9.866 -4.701 1.00 96.62 91 GLN A N 1
ATOM 726 C CA . GLN A 1 91 ? 3.808 9.392 -5.176 1.00 96.62 91 GLN A CA 1
ATOM 727 C C . GLN A 1 91 ? 3.696 8.573 -6.471 1.00 96.62 91 GLN A C 1
ATOM 729 O O . GLN A 1 91 ? 4.478 8.788 -7.395 1.00 96.62 91 GLN A O 1
ATOM 734 N N . LEU A 1 92 ? 2.714 7.673 -6.573 1.00 97.00 92 LEU A N 1
ATOM 735 C CA . LEU A 1 92 ? 2.492 6.848 -7.766 1.00 97.00 92 LEU A CA 1
ATOM 736 C C . LEU A 1 92 ? 2.052 7.681 -8.974 1.00 97.00 92 LEU A C 1
ATOM 738 O O . LEU A 1 92 ? 2.476 7.409 -10.096 1.00 97.00 92 LEU A O 1
ATOM 742 N N . ASP A 1 93 ? 1.236 8.713 -8.759 1.00 95.44 93 ASP A N 1
ATOM 743 C CA . ASP A 1 93 ? 0.868 9.676 -9.799 1.00 95.44 93 ASP A CA 1
ATOM 744 C C . ASP A 1 93 ? 2.096 10.463 -10.286 1.00 95.44 93 ASP A C 1
ATOM 746 O O . ASP A 1 93 ? 2.306 10.624 -11.490 1.00 95.44 93 ASP A O 1
ATOM 750 N N . SER A 1 94 ? 2.967 10.879 -9.359 1.00 94.75 94 SER A N 1
ATOM 751 C CA . SER A 1 94 ? 4.245 11.511 -9.699 1.00 94.75 94 SER A CA 1
ATOM 752 C C . SER A 1 94 ? 5.151 10.588 -10.518 1.00 94.75 94 SER A C 1
ATOM 754 O O . SER A 1 94 ? 5.646 10.999 -11.567 1.00 94.75 94 SER A O 1
ATOM 756 N N . LEU A 1 95 ? 5.308 9.329 -10.095 1.00 94.31 95 LEU A N 1
ATOM 757 C CA . LEU A 1 95 ? 6.065 8.315 -10.830 1.00 94.31 95 LEU A CA 1
ATOM 758 C C . LEU A 1 95 ? 5.496 8.126 -12.242 1.00 94.31 95 LEU A C 1
ATOM 760 O O . LEU A 1 95 ? 6.232 8.239 -13.215 1.00 94.31 95 LEU A O 1
ATOM 764 N N . SER A 1 96 ? 4.180 7.938 -12.366 1.00 93.94 96 SER A N 1
ATOM 765 C CA . SER A 1 96 ? 3.488 7.741 -13.648 1.00 93.94 96 SER A CA 1
ATOM 766 C C . SER A 1 96 ? 3.773 8.849 -14.663 1.00 93.94 96 SER A C 1
ATOM 768 O O . SER A 1 96 ? 3.961 8.574 -15.848 1.00 93.94 96 SER A O 1
ATOM 770 N N . ARG A 1 97 ? 3.863 10.109 -14.215 1.00 92.12 97 ARG A N 1
ATOM 771 C CA . ARG A 1 97 ? 4.192 11.242 -15.094 1.00 92.12 97 ARG A CA 1
ATOM 772 C C . ARG A 1 97 ? 5.603 11.176 -15.681 1.00 92.12 97 ARG A C 1
ATOM 774 O O . ARG A 1 97 ? 5.802 11.721 -16.765 1.00 92.12 97 ARG A O 1
ATOM 781 N N . ASN A 1 98 ? 6.532 10.502 -15.007 1.00 88.06 98 ASN A N 1
ATOM 782 C CA . ASN A 1 98 ? 7.938 10.397 -15.403 1.00 88.06 98 ASN A CA 1
ATOM 783 C C . ASN A 1 98 ? 8.247 9.153 -16.253 1.00 88.06 98 ASN A C 1
ATOM 785 O O . ASN A 1 98 ? 9.331 9.070 -16.818 1.00 88.06 98 ASN A O 1
ATOM 789 N N . LEU A 1 99 ? 7.308 8.208 -16.358 1.00 89.38 99 LEU A N 1
ATOM 790 C CA . LEU A 1 99 ? 7.474 6.971 -17.128 1.00 89.38 99 LEU A CA 1
ATOM 791 C C . LEU A 1 99 ? 7.064 7.125 -18.597 1.00 89.38 99 LEU A C 1
ATOM 793 O O . LEU A 1 99 ? 6.261 8.004 -18.938 1.00 89.38 99 LEU A O 1
ATOM 797 N N . TYR A 1 100 ? 7.545 6.232 -19.461 1.00 88.12 100 TYR A N 1
ATOM 798 C CA . TYR A 1 100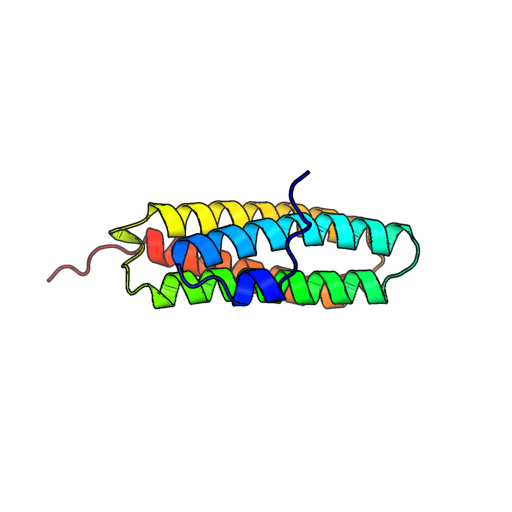 ? 7.079 6.107 -20.845 1.00 88.12 100 TYR A CA 1
ATOM 799 C C . TYR A 1 100 ? 5.670 5.498 -20.918 1.00 88.12 100 TYR A C 1
ATOM 801 O O . TYR A 1 100 ? 5.163 4.912 -19.963 1.00 88.12 100 TYR A O 1
ATOM 809 N N . LEU A 1 101 ? 4.992 5.638 -22.064 1.00 85.12 101 LEU A N 1
ATOM 810 C CA . LEU A 1 101 ? 3.601 5.188 -22.221 1.00 85.12 101 LEU A CA 1
ATOM 811 C C . LEU A 1 101 ? 3.415 3.687 -21.930 1.00 85.12 101 LEU A C 1
ATOM 813 O O . LEU A 1 101 ? 2.420 3.299 -21.315 1.00 85.12 101 LEU A O 1
ATOM 817 N N . GLU A 1 102 ? 4.372 2.866 -22.355 1.00 87.44 102 GLU A N 1
ATOM 818 C CA . GLU A 1 102 ? 4.355 1.411 -22.181 1.00 87.44 102 GLU A CA 1
ATOM 819 C C . GLU A 1 102 ? 4.422 1.031 -20.693 1.00 87.44 102 GLU A C 1
ATOM 821 O O . GLU A 1 102 ? 3.588 0.267 -20.209 1.00 87.44 102 GLU A O 1
ATOM 826 N N . GLU A 1 103 ? 5.307 1.681 -19.938 1.00 86.44 103 GLU A N 1
ATOM 827 C CA . GLU A 1 103 ? 5.516 1.485 -18.495 1.00 86.44 103 GLU A CA 1
ATOM 828 C C . GLU A 1 103 ? 4.350 2.022 -17.640 1.00 86.44 103 GLU A C 1
ATOM 830 O O . GLU A 1 103 ? 4.063 1.512 -16.556 1.00 86.44 103 GLU A O 1
ATOM 835 N N . ARG A 1 104 ? 3.619 3.037 -18.125 1.00 88.62 104 ARG A N 1
ATOM 836 C CA . ARG A 1 104 ? 2.442 3.590 -17.425 1.00 88.62 104 ARG A CA 1
ATOM 837 C C . ARG A 1 104 ? 1.268 2.621 -17.370 1.00 88.62 104 ARG A C 1
ATOM 839 O O . ARG A 1 104 ? 0.425 2.729 -16.479 1.00 88.62 104 ARG A O 1
ATOM 846 N N . THR A 1 105 ? 1.146 1.733 -18.352 1.00 88.94 105 THR A N 1
ATOM 847 C CA . THR A 1 105 ? -0.013 0.841 -18.484 1.00 88.94 105 THR A CA 1
ATOM 848 C C . THR A 1 105 ? -0.174 -0.096 -17.280 1.00 88.94 105 THR A C 1
ATOM 850 O O . THR A 1 105 ? -1.252 -0.059 -16.675 1.00 88.94 105 THR A O 1
ATOM 853 N N . PRO A 1 106 ? 0.852 -0.862 -16.856 1.00 88.06 106 PRO A N 1
ATOM 854 C CA . PRO A 1 106 ? 0.755 -1.676 -15.645 1.00 88.06 106 PRO A CA 1
ATOM 855 C C . PRO A 1 106 ? 0.533 -0.819 -14.389 1.00 88.06 106 PRO A C 1
ATOM 857 O O . PRO A 1 106 ? -0.342 -1.135 -13.578 1.00 88.06 106 PRO A O 1
ATOM 860 N N . LEU A 1 107 ? 1.204 0.333 -14.269 1.00 93.50 107 LEU A N 1
ATOM 861 C CA . LEU A 1 107 ? 1.069 1.231 -13.116 1.00 93.50 107 LEU A CA 1
ATOM 862 C C . LEU A 1 107 ? -0.362 1.772 -12.915 1.00 93.50 107 LEU A C 1
ATOM 864 O O . LEU A 1 107 ? -0.807 1.928 -11.777 1.00 93.50 107 LEU A O 1
ATOM 868 N N . LYS A 1 108 ? -1.139 2.001 -13.983 1.00 94.06 108 LYS A N 1
ATOM 869 C CA . LYS A 1 108 ? -2.548 2.437 -13.866 1.00 94.06 108 LYS A CA 1
ATOM 870 C C . LYS A 1 108 ? -3.404 1.455 -13.064 1.00 94.06 108 LYS A C 1
ATOM 872 O O . LYS A 1 108 ? -4.260 1.882 -12.287 1.00 94.06 108 LYS A O 1
ATOM 877 N N . SER A 1 109 ? -3.190 0.152 -13.253 1.00 94.38 109 SER A N 1
ATOM 878 C CA . SER A 1 109 ? -3.921 -0.890 -12.521 1.00 94.38 109 SER A CA 1
ATOM 879 C C . SER A 1 109 ? -3.602 -0.857 -11.021 1.00 94.38 109 SER A C 1
ATOM 881 O O . SER A 1 109 ? -4.511 -0.929 -10.191 1.00 94.38 109 SER A O 1
ATOM 883 N N . ILE A 1 110 ? -2.331 -0.628 -10.686 1.00 97.00 110 ILE A N 1
ATOM 884 C CA . ILE A 1 110 ? -1.832 -0.505 -9.316 1.00 97.00 110 ILE A CA 1
ATOM 885 C C . ILE A 1 110 ? -2.419 0.740 -8.648 1.00 97.00 110 ILE A C 1
ATOM 887 O O . ILE A 1 110 ? -3.005 0.637 -7.571 1.00 97.00 110 ILE A O 1
ATOM 891 N N . ILE A 1 111 ? -2.357 1.900 -9.314 1.00 97.69 111 ILE A N 1
ATOM 892 C CA . ILE A 1 111 ? -2.951 3.157 -8.827 1.00 97.69 111 ILE A CA 1
ATOM 893 C C . ILE A 1 111 ? -4.440 2.970 -8.534 1.00 97.69 111 ILE A C 1
ATOM 895 O O . ILE A 1 111 ? -4.906 3.319 -7.449 1.00 97.69 111 ILE A O 1
ATOM 899 N N . LYS A 1 112 ? -5.186 2.373 -9.472 1.00 98.06 112 LYS A N 1
ATOM 900 C CA . LYS A 1 112 ? -6.615 2.101 -9.288 1.00 98.06 112 LYS A CA 1
ATOM 901 C C . LYS A 1 112 ? -6.860 1.254 -8.041 1.00 98.06 112 LYS A C 1
ATOM 903 O O . LYS A 1 112 ? -7.739 1.571 -7.244 1.00 98.06 112 LYS A O 1
ATOM 908 N N . ARG A 1 113 ? -6.062 0.205 -7.838 1.00 98.25 113 ARG A N 1
ATOM 909 C CA . ARG A 1 113 ? -6.227 -0.694 -6.698 1.00 98.25 113 ARG A CA 1
ATOM 910 C C . ARG A 1 113 ? -5.918 -0.020 -5.359 1.00 98.25 113 ARG A C 1
ATOM 912 O O . ARG A 1 113 ? -6.683 -0.192 -4.410 1.00 98.25 113 ARG A O 1
ATOM 919 N N . VAL A 1 114 ? -4.849 0.774 -5.283 1.00 98.50 114 VAL A N 1
ATOM 920 C CA . VAL A 1 114 ? -4.529 1.569 -4.085 1.00 98.50 114 VAL A CA 1
ATOM 921 C C . VAL A 1 114 ? -5.638 2.594 -3.807 1.00 98.50 114 VAL A C 1
ATOM 923 O O . VAL A 1 114 ? -6.029 2.767 -2.652 1.00 98.50 114 VAL A O 1
ATOM 926 N N . SER A 1 115 ? -6.206 3.209 -4.851 1.00 98.50 115 SER A N 1
ATOM 927 C CA . SER A 1 115 ? -7.331 4.149 -4.738 1.00 98.50 115 SER A CA 1
ATOM 928 C C . SER A 1 115 ? -8.573 3.476 -4.162 1.00 98.50 115 SER A C 1
ATOM 930 O O . SER A 1 115 ? -9.157 3.985 -3.209 1.00 98.50 115 SER A O 1
ATOM 932 N N . ASP A 1 116 ? -8.932 2.290 -4.659 1.00 98.56 116 ASP A N 1
ATOM 933 C CA . ASP A 1 116 ? -10.069 1.525 -4.138 1.00 98.56 116 ASP A CA 1
ATOM 934 C C . ASP A 1 116 ? -9.903 1.200 -2.643 1.00 98.56 116 ASP A C 1
ATOM 936 O O . ASP A 1 116 ? -10.874 1.211 -1.881 1.00 98.56 116 ASP A O 1
ATOM 940 N N . ILE A 1 117 ? -8.679 0.893 -2.204 1.00 98.56 117 ILE A N 1
ATOM 941 C CA . ILE A 1 117 ? -8.367 0.616 -0.795 1.00 98.56 117 ILE A CA 1
ATOM 942 C C . ILE A 1 117 ? -8.469 1.892 0.045 1.00 98.56 117 ILE A C 1
ATOM 944 O O . ILE A 1 117 ? -9.074 1.862 1.120 1.00 98.56 117 ILE A O 1
ATOM 948 N N . ASN A 1 118 ? -7.929 3.012 -0.442 1.00 98.56 118 ASN A N 1
ATOM 949 C CA . ASN A 1 118 ? -8.054 4.307 0.222 1.00 98.56 118 ASN A CA 1
ATOM 950 C C . ASN A 1 118 ? -9.529 4.701 0.410 1.00 98.56 118 ASN A C 1
ATOM 952 O O . ASN A 1 118 ? -9.946 5.018 1.526 1.00 98.56 118 ASN A O 1
ATOM 956 N N . ASP A 1 119 ? -10.343 4.561 -0.638 1.00 98.31 119 ASP A N 1
ATOM 957 C CA . ASP A 1 119 ? -11.777 4.848 -0.601 1.00 98.31 119 ASP A CA 1
ATOM 958 C C . ASP A 1 119 ? -12.522 3.964 0.401 1.00 98.31 119 ASP A C 1
ATOM 960 O O . ASP A 1 119 ? -13.411 4.435 1.116 1.00 98.31 119 ASP A O 1
ATOM 964 N N . ARG A 1 120 ? -12.179 2.673 0.480 1.00 97.38 120 ARG A N 1
ATOM 965 C CA . ARG A 1 120 ? -12.763 1.747 1.465 1.00 97.38 120 ARG A CA 1
ATOM 966 C C . ARG A 1 120 ? -12.418 2.160 2.890 1.00 97.38 120 ARG A C 1
ATOM 968 O O . ARG A 1 120 ? -13.309 2.185 3.740 1.00 97.38 120 ARG A O 1
ATOM 975 N N . LEU A 1 121 ? -11.160 2.521 3.147 1.00 97.00 121 LEU A N 1
ATOM 976 C CA . LEU A 1 121 ? -10.723 3.015 4.453 1.00 97.00 121 LEU A CA 1
ATOM 977 C C . LEU A 1 121 ? -11.468 4.300 4.826 1.00 97.00 121 LEU A C 1
ATOM 979 O O . LEU A 1 121 ? -12.010 4.398 5.929 1.00 97.00 121 LEU A O 1
ATOM 983 N N . LEU A 1 122 ? -11.552 5.257 3.900 1.00 97.06 122 LEU A N 1
ATOM 984 C CA . LEU A 1 122 ? -12.260 6.514 4.108 1.00 97.06 122 LEU A CA 1
ATOM 985 C C . LEU A 1 122 ? -13.744 6.275 4.414 1.00 97.06 122 LEU A C 1
ATOM 987 O O . LEU A 1 122 ? -14.251 6.774 5.420 1.00 97.06 122 LEU A O 1
ATOM 991 N N . LYS A 1 123 ? -14.427 5.453 3.607 1.00 95.38 123 LYS A N 1
ATOM 992 C CA . LYS A 1 123 ? -15.835 5.082 3.823 1.00 95.38 123 LYS A CA 1
ATOM 993 C C . LYS A 1 123 ? -16.041 4.433 5.191 1.00 95.38 123 LYS A C 1
ATOM 995 O O . LYS A 1 123 ? -16.910 4.880 5.935 1.00 95.38 123 LYS A O 1
ATOM 1000 N N . ALA A 1 124 ? -15.208 3.463 5.568 1.00 93.56 124 ALA A N 1
ATOM 1001 C CA . ALA A 1 124 ? -15.304 2.776 6.859 1.00 93.56 124 ALA A CA 1
ATOM 1002 C C . ALA A 1 124 ? -15.115 3.722 8.064 1.00 93.56 124 ALA A C 1
ATOM 1004 O O . ALA A 1 124 ? -15.712 3.522 9.125 1.00 93.56 124 ALA A O 1
ATOM 1005 N N . ILE A 1 125 ? -14.295 4.769 7.919 1.00 94.56 125 ILE A N 1
ATOM 1006 C CA . ILE A 1 125 ? -14.115 5.806 8.945 1.00 94.56 125 ILE A CA 1
ATOM 1007 C C . ILE A 1 125 ? -15.341 6.731 9.012 1.00 94.56 125 ILE A C 1
ATOM 1009 O O . ILE A 1 125 ? -15.756 7.122 10.105 1.00 94.56 125 ILE A O 1
ATOM 1013 N N . MET A 1 126 ? -15.913 7.085 7.858 1.00 91.69 126 MET A N 1
ATOM 1014 C CA . MET A 1 126 ? -17.006 8.058 7.733 1.00 91.69 126 MET A CA 1
ATOM 1015 C C . MET A 1 126 ? -18.410 7.480 7.962 1.00 91.69 126 MET A C 1
ATOM 1017 O O . MET A 1 126 ? -19.347 8.258 8.161 1.00 91.69 126 MET A O 1
ATOM 1021 N N . GLU A 1 127 ? -18.586 6.154 7.931 1.00 84.69 127 GLU A N 1
ATOM 1022 C CA . GLU A 1 127 ? -19.890 5.494 8.084 1.00 84.69 127 GLU A CA 1
ATOM 1023 C C . GLU A 1 127 ? -20.680 6.050 9.274 1.00 84.69 127 GLU A C 1
ATOM 1025 O O . GLU A 1 127 ? -20.199 6.027 10.407 1.00 84.69 127 GLU A O 1
ATOM 1030 N N . LYS A 1 128 ? -21.903 6.549 9.025 1.00 67.00 128 LYS A N 1
ATOM 1031 C CA . LYS A 1 128 ? -22.852 7.045 10.044 1.00 67.00 128 LYS A CA 1
ATOM 1032 C C . LYS A 1 128 ? -23.396 5.877 10.889 1.00 67.00 128 LYS A C 1
ATOM 1034 O O . LYS A 1 128 ? -23.483 4.763 10.380 1.00 67.00 128 LYS A O 1
ATOM 1039 N N . PRO A 1 129 ? -23.775 6.081 12.171 1.00 57.28 129 PRO A N 1
ATOM 1040 C CA . PRO A 1 129 ? -24.342 4.983 12.939 1.00 57.28 129 PRO A CA 1
ATOM 1041 C C . PRO A 1 129 ? -25.700 4.646 12.317 1.00 57.28 129 PRO A C 1
ATOM 1043 O O . PRO A 1 129 ? -26.486 5.560 12.054 1.00 57.28 129 PRO A O 1
ATOM 1046 N N . LYS A 1 130 ? -25.990 3.359 12.076 1.00 55.31 130 LYS A N 1
ATOM 1047 C CA . LYS A 1 130 ? -27.366 2.946 11.772 1.00 55.31 130 LYS A CA 1
ATOM 1048 C C . LYS A 1 130 ? -28.246 3.456 12.917 1.00 55.31 130 LYS A C 1
ATOM 1050 O O . LYS A 1 130 ? -28.027 3.067 14.066 1.00 55.31 130 LYS A O 1
ATOM 1055 N N . LYS A 1 131 ? -29.181 4.367 12.617 1.00 48.34 131 LYS A N 1
ATOM 1056 C CA . LYS A 1 131 ? -30.277 4.676 13.540 1.00 48.34 131 LYS A CA 1
ATOM 1057 C C . LYS A 1 131 ? -31.019 3.353 13.758 1.00 48.34 131 LYS A C 1
ATOM 1059 O O . LYS A 1 131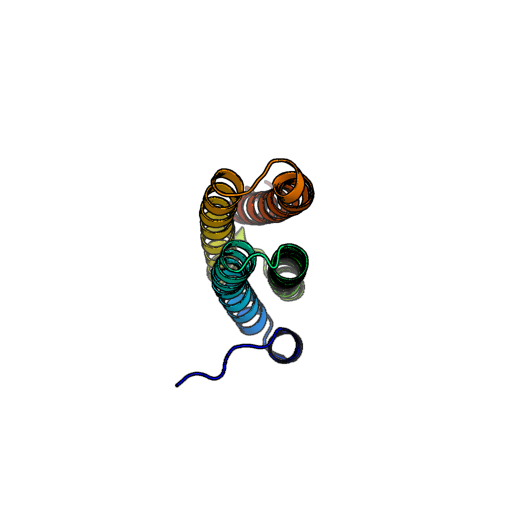 ? -31.357 2.697 12.775 1.00 48.34 131 LYS A O 1
ATOM 1064 N N . LYS A 1 132 ? -31.111 2.932 15.021 1.00 45.28 132 LYS A N 1
ATOM 1065 C CA . LYS A 1 132 ? -32.006 1.848 15.430 1.00 45.28 132 LYS A CA 1
ATOM 1066 C C . LYS A 1 132 ? -33.446 2.296 15.241 1.00 45.28 132 LYS A C 1
ATOM 1068 O O . LYS A 1 132 ? -33.682 3.511 15.433 1.00 45.28 132 LYS A O 1
#

Radius of gyration: 15.63 Å; Cα contacts (8 Å, |Δi|>4): 144; chains: 1; bounding box: 53×24×39 Å

Solvent-accessible surface area (backbone atoms only — not comparable to full-atom values): 7096 Å² total; per-residue (Å²): 133,84,75,83,77,47,70,71,63,38,72,66,45,83,53,36,72,58,25,20,51,49,18,46,54,40,26,56,54,28,52,57,54,17,51,53,26,45,75,68,76,33,58,70,58,15,50,54,35,49,52,55,22,49,52,22,47,52,49,17,54,49,28,46,58,73,64,72,60,56,31,57,84,56,36,70,64,44,53,49,49,27,54,50,42,50,52,46,48,56,51,50,54,54,51,46,72,75,47,56,76,77,65,33,56,66,50,52,58,53,52,51,52,49,48,55,51,28,52,49,38,48,47,47,47,65,57,73,80,78,81,126

Nearest PDB structures (foldseek):
  8e0m-assembly2_F  TM=5.912E-01  e=1.700E-02  synthetic construct
  8e12-assembly1_B  TM=5.863E-01  e=1.459E-02  synthetic construct
  6rx2-assembly1_A-2  TM=3.806E-01  e=2.531E-01  Homo sapiens

Mean predicted aligned error: 4.23 Å

Sequence (132 aa):
MQRPLDLKTVKQEPNLEKKARLALEFAHISVDSALDAYQNNNPQTGEGILVEMLEAVELAHNALLETGKLARRRPKHFKRAEIQTRRLLEQLDSLSRNLYLEERTPLKSIIKRVSDINDRLLKAIMEKPKKK

Foldseek 3Di:
DDDLDDLVNLLPDPQLLVSLVSLLVNLVVLLVVLLVCVVVVNLVVSLVSLVSSLVSLVSNLVSVVVVVDQCQVVVVSLVVSLVSLVVSLVSLVVSLVVDDPVSNVSSVVSSVSSVVSSVVSVCSNPDDPPDD

pLDDT: mean 91.93, std 12.62, range [34.31, 98.69]

Secondary structure (DSSP, 8-state):
-PPPPPHHHHHT-S-HHHHHHHHHHHHHHHHHHHHHHHHTT-HHHHHHHHHHHHHHHHHHHHHHHHT---TTTSHHHHHHHHHHHHHHHHHHHHHHHHS-HHHHHHHHHHHHHHHHHHHHHHHHHHPPPPP-